Protein AF-A0A7Z9UDD4-F1 (afdb_monomer)

Foldseek 3Di:
DPPLLVLLVVLLVQLLVQLVVLLCPVQVQPQDPVLSVVLSVQLVQLSVLLVVCLVPVDPVSLVVSLVSLQVSSLVSSVVSCVVRVTDDDPVSSVSSNVSSVVSSVSSSVSSVVSVVVVVVVVVVVVVVVVVVVVVVCVVVVPDPPPPDDDDPPDDPPDPPDDD

Radius of gyration: 25.68 Å; Cα contacts (8 Å, |Δi|>4): 140; chains: 1; bounding box: 55×43×68 Å

Solvent-accessible surface area (backbone atoms only — not comparable to full-atom values): 9150 Å² total; per-residue (Å²): 131,65,76,41,59,53,34,27,49,48,9,53,50,48,24,42,54,52,42,52,50,45,42,40,70,67,59,64,41,90,74,49,75,69,66,58,51,48,53,54,60,65,43,46,61,27,47,52,26,41,54,48,14,62,74,64,72,36,67,65,38,39,52,51,16,51,50,47,46,50,44,49,61,52,52,53,49,53,50,52,30,56,77,65,74,41,82,84,48,73,67,52,51,49,54,48,52,50,45,26,50,51,14,43,48,43,27,51,48,24,44,58,52,45,58,51,52,51,54,52,49,52,50,54,50,51,54,52,51,52,50,52,52,52,53,50,41,65,72,69,67,59,77,80,75,90,79,80,86,83,83,84,92,67,85,79,87,64,96,83,76,87,132

pLDDT: mean 75.96, std 17.14, range [33.81, 94.5]

Nearest PDB structures (foldseek):
  2yfb-assembly1_A  TM=5.204E-01  e=1.769E+00  Pseudomonas putida KT2440
  7f02-assembly1_F  TM=3.445E-01  e=1.287E+00  Escherichia coli BL21(DE3)
  6w2v-assembly1_A  TM=3.861E-01  e=2.849E+00  synthetic construct
  9had-assembly1_A  TM=4.262E-01  e=5.672E+00  Dermatophagoides farinae

Structure (mmCIF, N/CA/C/O backbone):
data_AF-A0A7Z9UDD4-F1
#
_entry.id   AF-A0A7Z9UDD4-F1
#
loop_
_atom_site.group_PDB
_atom_site.id
_atom_site.type_symbol
_atom_site.label_atom_id
_atom_site.label_alt_id
_atom_site.label_comp_id
_atom_site.label_asym_id
_atom_site.label_entity_id
_atom_site.label_seq_id
_atom_site.pdbx_PDB_ins_code
_atom_site.Cartn_x
_atom_site.Cartn_y
_atom_site.Cartn_z
_atom_site.occupancy
_atom_site.B_iso_or_equiv
_atom_site.auth_seq_id
_atom_site.auth_comp_id
_atom_site.auth_asym_id
_atom_site.auth_atom_id
_atom_site.pdbx_PDB_model_num
ATOM 1 N N . MET A 1 1 ? -5.609 -13.351 15.664 1.00 45.94 1 MET A N 1
ATOM 2 C CA . MET A 1 1 ? -5.490 -12.148 14.809 1.00 45.94 1 MET A CA 1
ATOM 3 C C . MET A 1 1 ? -6.848 -11.480 14.758 1.00 45.94 1 MET A C 1
ATOM 5 O O . MET A 1 1 ? -7.791 -12.160 14.359 1.00 45.94 1 MET A O 1
ATOM 9 N N . SER A 1 2 ? -6.954 -10.215 15.178 1.00 59.84 2 SER A N 1
ATOM 10 C CA . SER A 1 2 ? -8.187 -9.447 14.981 1.00 59.84 2 SER A CA 1
ATOM 11 C C . SER A 1 2 ? -8.526 -9.407 13.487 1.00 59.84 2 SER A C 1
ATOM 13 O O . SER A 1 2 ? -7.650 -9.533 12.621 1.00 59.84 2 SER A O 1
ATOM 15 N N . ARG A 1 3 ? -9.817 -9.302 13.173 1.00 59.31 3 ARG A N 1
ATOM 16 C CA . ARG A 1 3 ? -10.335 -9.237 11.799 1.00 59.31 3 ARG A CA 1
ATOM 17 C C . ARG A 1 3 ? -9.720 -8.055 11.027 1.00 59.31 3 ARG A C 1
ATOM 19 O O . ARG A 1 3 ? -9.499 -8.160 9.825 1.00 59.31 3 ARG A O 1
ATOM 26 N N . ASN A 1 4 ? -9.323 -7.016 11.755 1.00 68.19 4 ASN A N 1
ATOM 27 C CA . ASN A 1 4 ? -8.785 -5.746 11.263 1.00 68.19 4 ASN A CA 1
ATOM 28 C C . ASN A 1 4 ? -7.387 -5.908 10.665 1.00 68.19 4 ASN A C 1
ATOM 30 O O . ASN A 1 4 ? -7.144 -5.465 9.544 1.00 68.19 4 ASN A O 1
ATOM 34 N N . CYS A 1 5 ? -6.500 -6.665 11.325 1.00 69.38 5 CYS A N 1
ATOM 35 C CA . CYS A 1 5 ? -5.173 -6.950 10.775 1.00 69.38 5 CYS A CA 1
ATOM 36 C C . CYS A 1 5 ? -5.245 -7.655 9.414 1.00 69.38 5 CYS A C 1
ATOM 38 O O . CYS A 1 5 ? -4.369 -7.448 8.581 1.00 69.38 5 CYS A O 1
ATOM 40 N N . LYS A 1 6 ? -6.288 -8.464 9.161 1.00 75.94 6 LYS A N 1
ATOM 41 C CA . LYS A 1 6 ? -6.461 -9.164 7.878 1.00 75.94 6 LYS A CA 1
ATOM 42 C C . LYS A 1 6 ? -6.770 -8.198 6.737 1.00 75.94 6 LYS A C 1
ATOM 44 O O . LYS A 1 6 ? -6.223 -8.377 5.657 1.00 75.94 6 LYS A O 1
ATOM 49 N N . TYR A 1 7 ? -7.606 -7.187 6.968 1.00 80.56 7 TYR A N 1
ATOM 50 C CA . TYR A 1 7 ? -7.952 -6.195 5.945 1.00 80.56 7 TYR A CA 1
ATOM 51 C C . TYR A 1 7 ? -6.823 -5.192 5.697 1.00 80.56 7 TYR A C 1
ATOM 53 O O . TYR A 1 7 ? -6.566 -4.854 4.546 1.00 80.56 7 TYR A O 1
ATOM 61 N N . VAL A 1 8 ? -6.083 -4.799 6.742 1.00 83.62 8 VAL A N 1
ATOM 62 C CA . VAL A 1 8 ? -4.855 -3.996 6.584 1.00 83.62 8 VAL A CA 1
ATOM 63 C C . VAL A 1 8 ? -3.816 -4.756 5.751 1.00 83.62 8 VAL A C 1
ATOM 65 O O . VAL A 1 8 ? -3.247 -4.211 4.807 1.00 83.62 8 VAL A O 1
ATOM 68 N N . LEU A 1 9 ? -3.603 -6.043 6.049 1.00 84.88 9 LEU A N 1
ATOM 69 C CA . LEU A 1 9 ? -2.733 -6.907 5.247 1.00 84.88 9 LEU A CA 1
ATOM 70 C C . LEU A 1 9 ? -3.246 -7.062 3.813 1.00 84.88 9 LEU A C 1
ATOM 72 O O . LEU A 1 9 ? -2.449 -7.001 2.882 1.00 84.88 9 LEU A O 1
ATOM 76 N N . LEU A 1 10 ? -4.556 -7.240 3.628 1.00 88.69 10 LEU A N 1
ATOM 77 C CA . LEU A 1 10 ? -5.170 -7.384 2.309 1.00 88.69 10 LEU A CA 1
ATOM 78 C C . LEU A 1 10 ? -4.960 -6.135 1.448 1.00 88.69 10 LEU A C 1
ATOM 80 O O . LEU A 1 10 ? -4.605 -6.269 0.281 1.00 88.69 10 LEU A O 1
ATOM 84 N N . GLY A 1 11 ? -5.133 -4.939 2.016 1.00 89.81 11 GLY A N 1
ATOM 85 C CA . GLY A 1 11 ? -4.890 -3.683 1.310 1.00 89.81 11 GLY A CA 1
ATOM 86 C C . GLY A 1 11 ? -3.422 -3.511 0.914 1.00 89.81 11 GLY A C 1
ATOM 87 O O . GLY A 1 11 ? -3.133 -3.202 -0.239 1.00 89.81 11 GLY A O 1
ATOM 88 N N . ALA A 1 12 ? -2.481 -3.819 1.813 1.00 89.94 12 ALA A N 1
ATOM 89 C CA . ALA A 1 12 ? -1.050 -3.789 1.492 1.00 89.94 12 ALA A CA 1
ATOM 90 C C . ALA A 1 12 ? -0.641 -4.828 0.433 1.00 89.94 12 ALA A C 1
ATOM 92 O O . ALA A 1 12 ? 0.146 -4.520 -0.463 1.00 89.94 12 ALA A O 1
ATOM 93 N N . LEU A 1 13 ? -1.197 -6.041 0.503 1.00 92.00 13 LEU A N 1
ATOM 94 C CA . LEU A 1 13 ? -0.987 -7.095 -0.494 1.00 92.00 13 LEU A CA 1
ATOM 95 C C . LEU A 1 13 ? -1.556 -6.698 -1.857 1.00 92.00 13 LEU A C 1
ATOM 97 O O . LEU A 1 13 ? -0.893 -6.896 -2.875 1.00 92.00 13 LEU A O 1
ATOM 101 N N . TRP A 1 14 ? -2.754 -6.112 -1.879 1.00 93.69 14 TRP A N 1
ATOM 102 C CA . TRP A 1 14 ? -3.358 -5.567 -3.091 1.00 93.69 14 TRP A CA 1
ATOM 103 C C . TRP A 1 14 ? -2.445 -4.520 -3.731 1.00 93.69 14 TRP A C 1
ATOM 105 O O . TRP A 1 14 ? -2.091 -4.653 -4.902 1.00 93.69 14 TRP A O 1
ATOM 115 N N . THR A 1 15 ? -2.003 -3.522 -2.959 1.00 94.50 15 THR A N 1
ATOM 116 C CA . THR A 1 15 ? -1.095 -2.475 -3.446 1.00 94.50 15 THR A CA 1
ATOM 117 C C . THR A 1 15 ? 0.182 -3.082 -4.015 1.00 94.50 15 THR A C 1
ATOM 119 O O . THR A 1 15 ? 0.527 -2.813 -5.161 1.00 94.50 15 THR A O 1
ATOM 122 N N . ALA A 1 16 ? 0.861 -3.950 -3.260 1.00 92.69 16 ALA A N 1
AT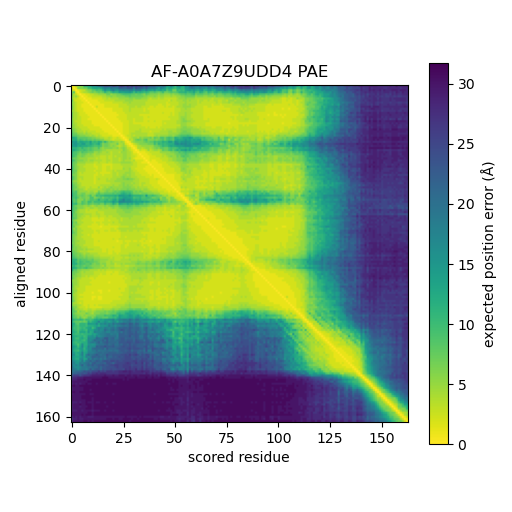OM 123 C CA . ALA A 1 16 ? 2.121 -4.541 -3.700 1.00 92.69 16 ALA A CA 1
ATOM 124 C C . ALA A 1 16 ? 1.967 -5.349 -5.000 1.00 92.69 16 ALA A C 1
ATOM 126 O O . ALA A 1 16 ? 2.727 -5.159 -5.944 1.00 92.69 16 ALA A O 1
ATOM 127 N N . THR A 1 17 ? 0.966 -6.229 -5.071 1.00 92.25 17 THR A N 1
ATOM 128 C CA . THR A 1 17 ? 0.766 -7.115 -6.231 1.00 92.25 17 THR A CA 1
ATOM 129 C C . THR A 1 17 ? 0.370 -6.351 -7.489 1.00 92.25 17 THR A C 1
ATOM 131 O O . THR A 1 17 ? 0.912 -6.605 -8.562 1.00 92.25 17 THR A O 1
ATOM 134 N N . THR A 1 18 ? -0.540 -5.387 -7.369 1.00 93.06 18 THR A N 1
ATOM 135 C CA . THR A 1 18 ? -1.013 -4.606 -8.519 1.00 93.06 18 THR A CA 1
ATOM 136 C C . THR A 1 18 ? 0.030 -3.617 -9.025 1.00 93.06 18 THR A C 1
ATOM 138 O O . THR A 1 18 ? 0.162 -3.445 -10.233 1.00 93.06 18 THR A O 1
ATOM 141 N N . VAL A 1 19 ? 0.818 -3.008 -8.136 1.00 92.50 19 VAL A N 1
ATOM 142 C CA . VAL A 1 19 ? 1.926 -2.126 -8.531 1.00 92.50 19 VAL A CA 1
ATOM 143 C C . VAL A 1 19 ? 3.005 -2.915 -9.262 1.00 92.50 19 VAL A C 1
ATOM 145 O O . VAL A 1 19 ? 3.449 -2.465 -10.313 1.00 92.50 19 VAL A O 1
ATOM 148 N N . LEU A 1 20 ? 3.368 -4.109 -8.778 1.00 91.12 20 LEU A N 1
ATOM 149 C CA . LEU A 1 20 ? 4.290 -4.998 -9.494 1.00 91.12 20 LEU A CA 1
ATOM 150 C C . LEU A 1 20 ? 3.738 -5.377 -10.873 1.00 91.12 20 LEU A C 1
ATOM 152 O O . LEU A 1 20 ? 4.441 -5.234 -11.869 1.00 91.12 20 LEU A O 1
ATOM 156 N N . PHE A 1 21 ? 2.463 -5.771 -10.944 1.00 90.88 21 PHE A N 1
ATOM 157 C CA . PHE A 1 21 ? 1.805 -6.107 -12.205 1.00 90.88 21 PHE A CA 1
ATOM 158 C C . PHE A 1 21 ? 1.851 -4.946 -13.208 1.00 90.88 21 PHE A C 1
ATOM 160 O O . PHE A 1 21 ? 2.230 -5.144 -14.362 1.00 90.88 21 PHE A O 1
ATOM 167 N N . PHE A 1 22 ? 1.499 -3.727 -12.793 1.00 89.25 22 PHE A N 1
ATOM 168 C CA . PHE A 1 22 ? 1.518 -2.569 -13.687 1.00 89.25 22 PHE A CA 1
ATOM 169 C C . PHE A 1 22 ? 2.936 -2.111 -14.032 1.00 89.25 22 PHE A C 1
ATOM 171 O O . PHE A 1 22 ? 3.171 -1.715 -15.171 1.00 89.25 22 PHE A O 1
ATOM 178 N N . ALA A 1 23 ? 3.891 -2.196 -13.107 1.00 86.12 23 ALA A N 1
ATOM 179 C CA . ALA A 1 23 ? 5.286 -1.882 -13.396 1.00 86.12 23 ALA A CA 1
ATOM 180 C C . ALA A 1 23 ? 5.882 -2.851 -14.435 1.00 86.12 23 ALA A C 1
ATOM 182 O O . ALA A 1 23 ? 6.576 -2.420 -15.353 1.00 86.12 23 ALA A O 1
ATOM 183 N N . GLU A 1 24 ? 5.552 -4.138 -14.362 1.00 86.50 24 GLU A N 1
ATOM 184 C CA . GLU A 1 24 ? 6.011 -5.123 -15.345 1.00 86.50 24 GLU A CA 1
ATOM 185 C C . GLU A 1 24 ? 5.302 -4.954 -16.702 1.00 86.50 24 GLU A C 1
ATOM 187 O O . GLU A 1 24 ? 5.952 -4.926 -17.743 1.00 86.50 24 GLU A O 1
ATOM 192 N N . ASN A 1 25 ? 3.975 -4.773 -16.709 1.00 85.88 25 ASN A N 1
ATOM 193 C CA . ASN A 1 25 ? 3.180 -4.793 -17.945 1.00 85.88 25 ASN A CA 1
ATOM 194 C C . ASN A 1 25 ? 3.084 -3.438 -18.661 1.00 85.88 25 ASN A C 1
ATOM 196 O O . ASN A 1 25 ? 3.054 -3.404 -19.888 1.00 85.88 25 ASN A O 1
ATOM 200 N N . LEU A 1 26 ? 3.005 -2.322 -17.928 1.00 83.00 26 LEU A N 1
ATOM 201 C CA . LEU A 1 26 ? 2.885 -0.986 -18.529 1.00 83.00 26 LEU A CA 1
ATOM 202 C C . LEU A 1 26 ? 4.247 -0.334 -18.755 1.00 83.00 26 LEU A C 1
ATOM 204 O O . LEU A 1 26 ? 4.424 0.350 -19.758 1.00 83.00 26 LEU A O 1
ATOM 208 N N . LEU A 1 27 ? 5.208 -0.545 -17.849 1.00 78.00 27 LEU A N 1
ATOM 209 C CA . LEU A 1 27 ? 6.543 0.050 -17.969 1.00 78.00 27 LEU A CA 1
ATOM 210 C C . LEU A 1 27 ? 7.564 -0.903 -18.607 1.00 78.00 27 LEU A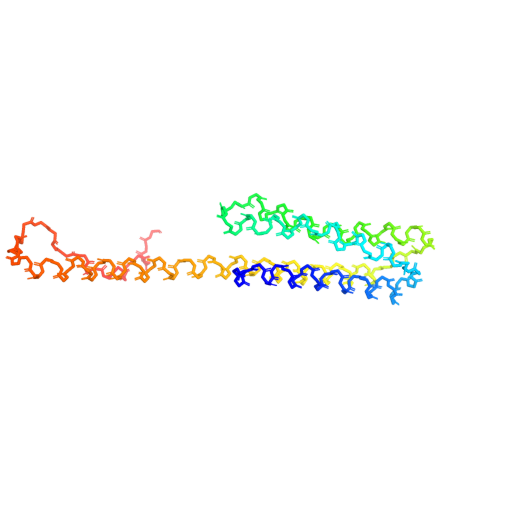 C 1
ATOM 212 O O . LEU A 1 27 ? 8.674 -0.473 -18.902 1.00 78.00 27 LEU A O 1
ATOM 216 N N . SER A 1 28 ? 7.215 -2.174 -18.853 1.00 81.00 28 SER A N 1
ATOM 217 C CA . SER A 1 28 ? 8.144 -3.182 -19.400 1.00 81.00 28 SER A CA 1
ATOM 218 C C . SER A 1 28 ? 9.457 -3.275 -18.609 1.00 81.00 28 SER A C 1
ATOM 220 O O . SER A 1 28 ? 10.513 -3.575 -19.169 1.00 81.00 28 SER A O 1
ATOM 222 N N . VAL A 1 29 ? 9.409 -2.975 -17.307 1.00 76.06 29 VAL A N 1
ATOM 223 C CA . VAL A 1 29 ? 10.589 -3.018 -16.444 1.00 76.06 29 VAL A CA 1
ATOM 224 C C . VAL A 1 29 ? 10.884 -4.481 -16.117 1.00 76.06 29 VAL A C 1
ATOM 226 O O . VAL A 1 29 ? 10.004 -5.161 -15.588 1.00 76.06 29 VAL A O 1
ATOM 229 N N . PRO A 1 30 ? 12.101 -4.988 -16.386 1.00 76.75 30 PRO A N 1
ATOM 230 C CA . PRO A 1 30 ? 12.500 -6.305 -15.917 1.00 76.75 30 PRO A CA 1
ATOM 231 C C . PRO A 1 30 ? 12.698 -6.242 -14.400 1.00 76.75 30 PRO A C 1
ATOM 233 O O . PRO A 1 30 ? 13.720 -5.762 -13.913 1.00 76.75 30 PRO A O 1
ATOM 236 N N . ILE A 1 31 ? 11.694 -6.690 -13.649 1.00 80.19 31 ILE A N 1
ATOM 237 C CA . ILE A 1 31 ? 11.745 -6.715 -12.188 1.00 80.19 31 ILE A CA 1
ATOM 238 C C . ILE A 1 31 ? 12.369 -8.041 -11.761 1.00 80.19 31 ILE A C 1
ATOM 240 O O . ILE A 1 31 ? 11.775 -9.108 -11.915 1.00 80.19 31 ILE A O 1
ATOM 244 N N . ASP A 1 32 ? 13.577 -7.984 -11.211 1.00 84.88 32 ASP A N 1
ATOM 245 C CA . ASP A 1 32 ? 14.186 -9.155 -10.595 1.00 84.88 32 ASP A CA 1
ATOM 246 C C . ASP A 1 32 ? 13.490 -9.509 -9.257 1.00 84.88 32 ASP A C 1
ATOM 248 O O . ASP A 1 32 ? 12.883 -8.646 -8.609 1.00 84.88 32 ASP A O 1
ATOM 252 N N . PRO A 1 33 ? 13.584 -10.770 -8.794 1.00 83.75 33 PRO A N 1
ATOM 253 C CA . PRO A 1 33 ? 12.909 -11.206 -7.574 1.00 83.75 33 PRO A CA 1
ATOM 254 C C . PRO A 1 33 ? 13.300 -10.415 -6.321 1.00 83.75 33 PRO A C 1
ATOM 256 O O . PRO A 1 33 ? 12.471 -10.238 -5.431 1.00 83.75 33 PRO A O 1
ATOM 259 N N . PHE A 1 34 ? 14.542 -9.931 -6.228 1.00 85.31 34 PHE A N 1
ATOM 260 C CA . PHE A 1 34 ? 14.986 -9.147 -5.081 1.00 85.31 34 PHE A CA 1
ATOM 261 C C . PHE A 1 34 ? 14.305 -7.774 -5.085 1.00 85.31 34 PHE A C 1
ATOM 263 O O . PHE A 1 34 ? 13.665 -7.408 -4.097 1.00 85.31 34 PHE A O 1
ATOM 270 N N . SER A 1 35 ? 14.323 -7.071 -6.215 1.00 82.62 35 SER A N 1
ATOM 271 C CA . SER A 1 35 ? 13.635 -5.788 -6.395 1.00 82.62 35 SER A CA 1
ATOM 272 C C . SER A 1 35 ? 12.126 -5.893 -6.146 1.00 82.62 35 SER A C 1
ATOM 274 O O . SER A 1 35 ? 11.553 -5.017 -5.491 1.00 82.62 35 SER A O 1
ATOM 276 N N . ALA A 1 36 ? 11.493 -6.998 -6.561 1.00 83.50 36 ALA A N 1
ATOM 277 C CA . ALA A 1 36 ? 10.079 -7.267 -6.289 1.00 83.50 36 ALA A CA 1
ATOM 278 C C . ALA A 1 36 ? 9.764 -7.371 -4.786 1.00 83.50 36 ALA A C 1
ATOM 280 O O . ALA A 1 36 ? 8.712 -6.915 -4.337 1.00 83.50 36 ALA A O 1
ATOM 281 N N . THR A 1 37 ? 10.674 -7.941 -3.987 1.00 85.31 37 THR A N 1
ATOM 282 C CA . THR A 1 37 ? 10.476 -8.087 -2.531 1.00 85.31 37 THR A CA 1
ATOM 283 C C . THR A 1 37 ? 10.642 -6.783 -1.754 1.00 85.31 37 THR A C 1
ATOM 285 O O . THR A 1 37 ? 10.081 -6.652 -0.663 1.00 85.31 37 THR A O 1
ATOM 288 N N . LEU A 1 38 ? 11.346 -5.792 -2.310 1.00 86.00 38 LEU A N 1
ATOM 289 C CA . LEU A 1 38 ? 11.569 -4.509 -1.640 1.00 86.00 38 LEU A CA 1
ATOM 290 C C . LEU A 1 38 ? 10.276 -3.712 -1.453 1.00 86.00 38 LEU A C 1
ATOM 292 O O . LEU A 1 38 ? 10.136 -3.027 -0.443 1.00 86.00 38 LEU A O 1
ATOM 296 N N . LEU A 1 39 ? 9.316 -3.823 -2.375 1.00 88.44 39 LEU A N 1
ATOM 297 C CA . LEU A 1 39 ? 8.049 -3.096 -2.276 1.00 88.44 39 LEU A CA 1
ATOM 298 C C . LEU A 1 39 ? 7.193 -3.565 -1.077 1.00 88.44 39 LEU A C 1
ATOM 300 O O . LEU A 1 39 ? 6.835 -2.722 -0.252 1.00 88.44 39 LEU A O 1
ATOM 304 N N . PRO A 1 40 ? 6.907 -4.872 -0.891 1.00 87.25 40 PRO A N 1
ATOM 305 C CA . PRO A 1 40 ? 6.263 -5.371 0.325 1.00 87.25 40 PRO A CA 1
ATOM 306 C C . PRO A 1 40 ? 7.003 -4.995 1.615 1.00 87.25 40 PRO A C 1
ATOM 308 O O . PRO A 1 40 ? 6.368 -4.626 2.602 1.00 87.25 40 PRO A O 1
ATOM 311 N N . VAL A 1 41 ? 8.341 -5.054 1.612 1.00 87.38 41 VAL A N 1
ATOM 312 C CA . VAL A 1 41 ? 9.159 -4.677 2.778 1.00 87.38 41 VAL A CA 1
ATOM 313 C C . VAL A 1 41 ? 9.004 -3.188 3.097 1.00 87.38 41 VAL A C 1
ATOM 315 O O . VAL A 1 41 ? 8.820 -2.826 4.257 1.00 87.38 41 VAL A O 1
ATOM 318 N N . ALA A 1 42 ? 9.002 -2.327 2.080 1.00 87.06 42 ALA A N 1
ATOM 319 C CA . ALA A 1 42 ? 8.802 -0.889 2.236 1.00 87.06 42 ALA A CA 1
ATOM 320 C C . ALA A 1 42 ? 7.361 -0.520 2.637 1.00 87.06 42 ALA A C 1
ATOM 322 O O . ALA A 1 42 ? 7.143 0.528 3.244 1.00 87.06 42 ALA A O 1
ATOM 323 N N . LEU A 1 43 ? 6.380 -1.381 2.347 1.00 88.88 43 LEU A N 1
ATOM 324 C CA . LEU A 1 43 ? 4.990 -1.229 2.788 1.00 88.88 43 LEU A CA 1
ATOM 325 C C . LEU A 1 43 ? 4.742 -1.756 4.210 1.00 88.88 43 LEU A C 1
ATOM 327 O O . LEU A 1 43 ? 3.763 -1.343 4.835 1.00 88.88 43 LEU A O 1
ATOM 331 N N . ALA A 1 44 ? 5.609 -2.608 4.764 1.00 88.38 44 ALA A N 1
ATOM 332 C CA . ALA A 1 44 ? 5.441 -3.161 6.112 1.00 88.38 44 ALA A CA 1
ATOM 333 C C . ALA A 1 44 ? 5.259 -2.094 7.220 1.00 88.38 44 ALA A C 1
ATOM 335 O O . ALA A 1 44 ? 4.376 -2.273 8.064 1.00 88.38 44 ALA A O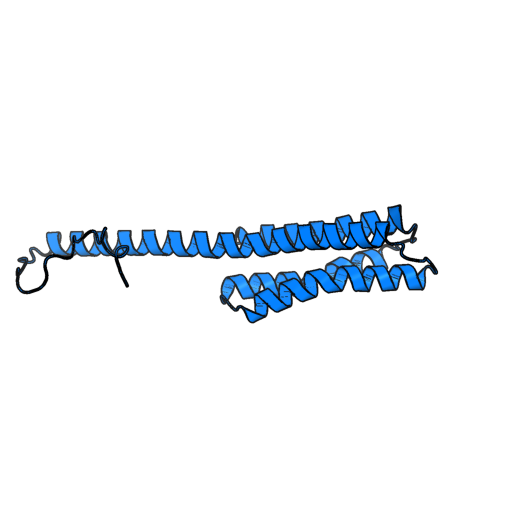 1
ATOM 336 N N . PRO A 1 45 ? 5.976 -0.948 7.215 1.00 86.94 45 PRO A N 1
ATOM 337 C CA . PRO A 1 45 ? 5.729 0.140 8.162 1.00 86.94 45 PRO A CA 1
ATOM 338 C C . PRO A 1 45 ? 4.301 0.692 8.108 1.00 86.94 45 PRO A C 1
ATOM 340 O O . PRO A 1 45 ? 3.753 1.057 9.143 1.00 86.94 45 PRO A O 1
ATOM 343 N N . THR A 1 46 ? 3.664 0.710 6.933 1.00 87.12 46 THR A N 1
ATOM 344 C CA . THR A 1 46 ? 2.275 1.183 6.782 1.00 87.12 46 THR A CA 1
ATOM 345 C C . THR A 1 46 ? 1.295 0.252 7.486 1.00 87.12 46 THR A C 1
ATOM 347 O O . THR A 1 46 ? 0.392 0.714 8.176 1.00 87.12 46 THR A O 1
ATOM 350 N N . VAL A 1 47 ? 1.529 -1.062 7.399 1.00 85.00 47 VAL A N 1
ATOM 351 C CA . VAL A 1 47 ? 0.734 -2.083 8.092 1.00 85.00 47 VAL A CA 1
ATOM 352 C C . VAL A 1 47 ? 0.873 -1.927 9.602 1.00 85.00 47 VAL A C 1
ATOM 354 O O . VAL A 1 47 ? -0.124 -1.990 10.317 1.00 85.00 47 VAL A O 1
ATOM 357 N N . ILE A 1 48 ? 2.092 -1.676 10.090 1.00 84.44 48 ILE A N 1
ATOM 358 C CA . ILE A 1 48 ? 2.355 -1.439 11.516 1.00 84.44 48 ILE A CA 1
ATOM 359 C C . ILE A 1 48 ? 1.664 -0.155 11.985 1.00 84.44 48 ILE A C 1
ATOM 361 O O . ILE A 1 48 ? 1.035 -0.159 13.042 1.00 84.44 48 ILE A O 1
ATOM 365 N N . LEU A 1 49 ? 1.748 0.928 11.208 1.00 83.94 49 LEU A N 1
ATOM 366 C CA . LEU A 1 49 ? 1.116 2.208 11.533 1.00 83.94 49 LEU A CA 1
ATOM 367 C C . LEU A 1 49 ? -0.407 2.116 11.549 1.00 83.94 49 LEU A C 1
ATOM 369 O O . LEU A 1 49 ? -1.030 2.621 12.474 1.00 83.94 49 LEU A O 1
ATOM 373 N N . PHE A 1 50 ? -1.014 1.421 10.590 1.00 81.50 50 PHE A N 1
ATOM 374 C CA . PHE A 1 50 ? -2.454 1.183 10.615 1.00 81.50 50 PHE A CA 1
ATOM 375 C C . PHE A 1 50 ? -2.860 0.279 11.778 1.00 81.50 50 PHE A C 1
ATOM 377 O O . PHE A 1 50 ? -3.792 0.606 12.505 1.00 81.50 50 PHE A O 1
ATOM 384 N N . ALA A 1 51 ? -2.126 -0.807 12.031 1.00 75.94 51 ALA A N 1
ATOM 385 C CA . ALA A 1 51 ? -2.405 -1.671 13.175 1.00 75.94 51 ALA A CA 1
ATOM 386 C C . ALA A 1 51 ? -2.292 -0.915 14.511 1.00 75.94 51 ALA A C 1
ATOM 388 O O . ALA A 1 51 ? -3.142 -1.071 15.381 1.00 75.94 51 ALA A O 1
ATOM 389 N N . THR A 1 52 ? -1.276 -0.063 14.672 1.00 74.44 52 THR A N 1
ATOM 390 C CA . THR A 1 52 ? -1.120 0.773 15.874 1.00 74.44 52 THR A CA 1
ATOM 391 C C . THR A 1 52 ? -2.165 1.880 15.952 1.00 74.44 52 THR A C 1
ATOM 393 O O . THR A 1 52 ? -2.657 2.145 17.046 1.00 74.44 52 THR A O 1
ATOM 396 N N . ALA A 1 53 ? -2.558 2.487 14.830 1.00 71.81 53 ALA A N 1
ATOM 397 C CA . ALA A 1 53 ? -3.644 3.462 14.784 1.00 71.81 53 ALA A CA 1
ATOM 398 C C . ALA A 1 53 ? -4.974 2.856 15.247 1.00 71.81 53 ALA A C 1
ATOM 400 O O . ALA A 1 53 ? -5.667 3.500 16.020 1.00 71.81 53 ALA A O 1
ATOM 401 N N . GLY A 1 54 ? -5.290 1.619 14.848 1.00 65.50 54 GLY A N 1
ATOM 402 C CA . GLY A 1 54 ? -6.498 0.923 15.312 1.00 65.50 54 GLY A CA 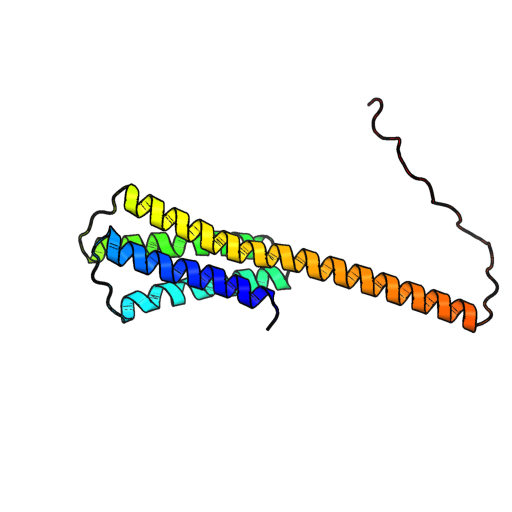1
ATOM 403 C C . GLY A 1 54 ? -6.472 0.577 16.804 1.00 65.50 54 GLY A C 1
ATOM 404 O O . GLY A 1 54 ? -7.505 0.572 17.453 1.00 65.50 54 GLY A O 1
ATOM 405 N N . VAL A 1 55 ? -5.288 0.333 17.377 1.00 67.19 55 VAL A N 1
ATOM 406 C CA . VAL A 1 55 ? -5.148 0.040 18.817 1.00 67.19 55 VAL A CA 1
ATOM 407 C C . VAL A 1 55 ? -5.153 1.307 19.680 1.00 67.19 55 VAL A C 1
ATOM 409 O O . VAL A 1 55 ? -5.553 1.257 20.838 1.00 67.19 55 VAL A O 1
ATOM 412 N N . THR A 1 56 ? -4.652 2.429 19.158 1.00 67.88 56 THR A N 1
ATOM 413 C CA . THR A 1 56 ? -4.401 3.653 19.945 1.00 67.88 56 THR A CA 1
ATOM 414 C C . THR A 1 56 ? -5.314 4.824 19.591 1.00 67.88 56 THR A C 1
ATOM 416 O O . THR A 1 56 ? -5.151 5.896 20.171 1.00 67.88 56 THR A O 1
ATOM 419 N N . ASP A 1 57 ? -6.210 4.656 18.612 1.00 70.88 57 ASP A N 1
ATOM 420 C CA . ASP A 1 57 ? -7.043 5.709 18.010 1.00 70.88 57 ASP A CA 1
ATOM 421 C C . ASP A 1 57 ? -6.263 6.979 17.627 1.00 70.88 57 ASP A C 1
ATOM 423 O O . ASP A 1 57 ? -6.800 8.085 17.577 1.00 70.88 57 ASP A O 1
ATOM 427 N N . SER A 1 58 ? -4.964 6.842 17.340 1.00 76.44 58 SER A N 1
ATOM 428 C CA . SER A 1 58 ? -4.086 7.974 17.054 1.00 76.44 58 SER A CA 1
ATOM 429 C C . SER A 1 58 ? -4.334 8.516 15.639 1.00 76.44 58 SER A C 1
ATOM 431 O O . SER A 1 58 ? -3.973 7.850 14.656 1.00 76.44 58 SER A O 1
ATOM 433 N N . PRO A 1 59 ? -4.859 9.753 15.486 1.00 80.50 59 PRO A N 1
ATOM 434 C CA . PRO A 1 59 ? -5.111 10.338 14.168 1.00 80.50 59 PRO A CA 1
ATOM 435 C C . PRO A 1 59 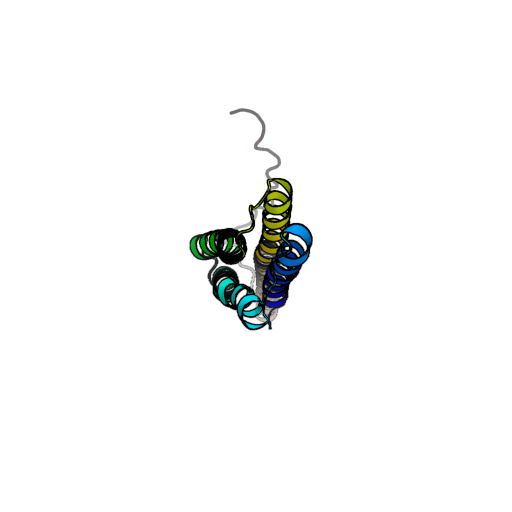? -3.813 10.527 13.376 1.00 80.50 59 PRO A C 1
ATOM 437 O O . PRO A 1 59 ? -3.790 10.385 12.155 1.00 80.50 59 PRO A O 1
ATOM 440 N N . TRP A 1 60 ? -2.712 10.793 14.085 1.00 83.19 60 TRP A N 1
ATOM 441 C CA . TRP A 1 60 ? -1.383 10.944 13.502 1.00 83.19 60 TRP A CA 1
ATOM 442 C C . TRP A 1 60 ? -0.861 9.637 12.912 1.00 83.19 60 TRP A C 1
ATOM 444 O O . TRP A 1 60 ? -0.369 9.645 11.787 1.00 83.19 60 TRP A O 1
ATOM 454 N N . ALA A 1 61 ? -0.998 8.515 13.628 1.00 81.94 61 ALA A N 1
ATOM 455 C CA . ALA A 1 61 ? -0.558 7.211 13.131 1.00 81.94 61 ALA A CA 1
ATOM 456 C C . ALA A 1 61 ? -1.342 6.799 11.875 1.00 81.94 61 ALA A C 1
ATOM 458 O O . ALA A 1 61 ? -0.746 6.337 10.901 1.00 81.94 61 ALA A O 1
ATOM 459 N N . ARG A 1 62 ? -2.659 7.056 11.860 1.00 83.31 62 ARG A N 1
ATOM 460 C CA . ARG A 1 62 ? -3.517 6.836 10.687 1.00 83.31 62 ARG A CA 1
ATOM 461 C C . ARG A 1 62 ? -3.076 7.692 9.499 1.00 83.31 62 ARG A C 1
ATOM 463 O O . ARG A 1 62 ? -2.870 7.161 8.411 1.00 83.31 62 ARG A O 1
ATOM 470 N N . TRP A 1 63 ? -2.878 8.994 9.706 1.00 85.06 63 TRP A N 1
ATOM 471 C CA . TRP A 1 63 ? -2.491 9.922 8.639 1.00 85.06 63 TRP A CA 1
ATOM 472 C C . TRP A 1 63 ? -1.103 9.611 8.059 1.00 85.06 63 TRP A C 1
ATOM 474 O O . TRP A 1 63 ? -0.938 9.567 6.839 1.00 85.06 63 TRP A O 1
ATOM 484 N N . PHE A 1 64 ? -0.120 9.309 8.915 1.00 88.00 64 PHE A N 1
ATOM 485 C CA . PHE A 1 64 ? 1.202 8.850 8.477 1.00 88.00 64 PHE A CA 1
ATOM 486 C C . PHE A 1 64 ? 1.136 7.511 7.737 1.00 88.00 64 PHE A C 1
ATOM 488 O O . PHE A 1 64 ? 1.835 7.337 6.738 1.00 88.00 64 PHE A O 1
ATOM 495 N N . GLY A 1 65 ? 0.286 6.585 8.191 1.00 88.12 65 GLY A N 1
ATOM 496 C CA . GLY A 1 65 ? 0.026 5.320 7.507 1.00 88.12 65 GLY A CA 1
ATOM 497 C C . GLY A 1 65 ? -0.475 5.538 6.080 1.00 88.12 65 GLY A C 1
ATOM 498 O O . GLY A 1 65 ? 0.125 5.007 5.148 1.00 88.12 65 GLY A O 1
ATOM 499 N N . VAL A 1 66 ? -1.497 6.385 5.900 1.00 89.19 66 VAL A N 1
ATOM 500 C CA . VAL A 1 66 ? -2.045 6.753 4.579 1.00 89.19 66 VAL A CA 1
ATOM 501 C C . VAL A 1 66 ? -0.975 7.374 3.687 1.00 89.19 66 VAL A C 1
ATOM 503 O O . VAL A 1 66 ? -0.796 6.941 2.549 1.00 89.19 66 VAL A O 1
ATOM 506 N N . LEU A 1 67 ? -0.230 8.358 4.196 1.00 90.00 67 LEU A N 1
ATOM 507 C CA . LEU A 1 67 ? 0.826 9.007 3.421 1.00 90.00 67 LEU A CA 1
ATOM 508 C C . LEU A 1 67 ? 1.882 8.019 2.937 1.00 90.00 67 LEU A C 1
ATOM 510 O O . LEU A 1 67 ? 2.222 8.015 1.757 1.00 90.00 67 LEU A O 1
ATOM 514 N N . LEU A 1 68 ? 2.404 7.182 3.833 1.00 91.12 68 LEU A N 1
ATOM 515 C CA . LEU A 1 68 ? 3.431 6.215 3.465 1.00 91.12 68 LEU A CA 1
ATOM 516 C C . LEU A 1 68 ? 2.885 5.173 2.485 1.00 91.12 68 LEU A C 1
ATOM 518 O O . LEU 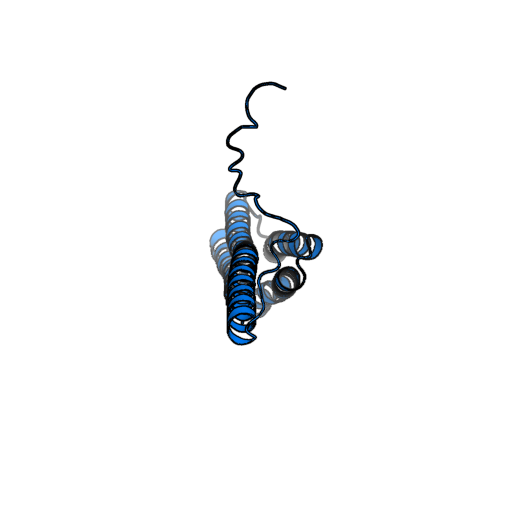A 1 68 ? 3.578 4.831 1.530 1.00 91.12 68 LEU A O 1
ATOM 522 N N . HIS A 1 69 ? 1.641 4.724 2.664 1.00 92.56 69 HIS A N 1
ATOM 523 C CA . HIS A 1 69 ? 1.009 3.765 1.757 1.00 92.56 69 HIS A CA 1
ATOM 524 C C . HIS A 1 69 ? 0.831 4.324 0.345 1.00 92.56 69 HIS A C 1
ATOM 526 O O . HIS A 1 69 ? 0.935 3.573 -0.618 1.00 92.56 69 HIS A O 1
ATOM 532 N N . MET A 1 70 ? 0.623 5.637 0.221 1.00 92.56 70 MET A N 1
ATOM 533 C CA . MET A 1 70 ? 0.532 6.333 -1.062 1.00 92.56 70 MET A CA 1
ATOM 534 C C . MET A 1 70 ? 1.894 6.613 -1.695 1.00 92.56 70 MET A C 1
ATOM 536 O O . MET A 1 70 ? 2.082 6.418 -2.893 1.00 92.56 70 MET A O 1
ATOM 540 N N . VAL A 1 71 ? 2.854 7.085 -0.901 1.00 92.19 71 VAL A N 1
ATOM 541 C CA . VAL A 1 71 ? 4.145 7.565 -1.410 1.00 92.19 71 VAL A CA 1
ATOM 542 C C . VAL A 1 71 ? 5.076 6.410 -1.766 1.00 92.19 71 VAL A C 1
ATOM 544 O O . VAL A 1 71 ? 5.738 6.470 -2.801 1.00 92.19 71 VAL A O 1
ATOM 547 N N . VAL A 1 72 ? 5.132 5.357 -0.944 1.00 93.50 72 VAL A N 1
ATOM 548 C CA . VAL A 1 72 ? 6.086 4.249 -1.125 1.00 93.50 72 VAL A CA 1
ATOM 549 C C . VAL A 1 72 ? 5.965 3.594 -2.506 1.00 93.50 72 VAL A C 1
ATOM 551 O O . VAL A 1 72 ? 6.991 3.492 -3.181 1.00 93.50 72 VAL A O 1
ATOM 554 N N . PRO A 1 73 ? 4.771 3.204 -2.991 1.00 92.50 73 PRO A N 1
ATOM 555 C CA . PRO A 1 73 ? 4.657 2.554 -4.295 1.00 92.50 73 PRO A CA 1
ATOM 556 C C . PRO A 1 73 ? 5.002 3.478 -5.463 1.00 92.50 73 PRO A C 1
ATOM 558 O O . PRO A 1 73 ? 5.615 3.038 -6.437 1.00 92.50 73 PRO A O 1
ATOM 561 N N . ILE A 1 74 ? 4.665 4.766 -5.354 1.00 90.88 74 ILE A N 1
ATOM 562 C CA . ILE A 1 74 ? 4.994 5.769 -6.373 1.00 90.88 74 ILE A CA 1
ATOM 563 C C . ILE A 1 74 ? 6.512 5.949 -6.455 1.00 90.88 74 ILE A C 1
ATOM 565 O O . ILE A 1 74 ? 7.087 5.851 -7.537 1.00 90.88 74 ILE A O 1
ATOM 569 N N . VAL A 1 75 ? 7.176 6.162 -5.314 1.00 91.44 75 VAL A N 1
ATOM 570 C CA . VAL A 1 75 ? 8.635 6.344 -5.253 1.00 91.44 75 VAL A CA 1
ATOM 571 C C . VAL A 1 75 ? 9.361 5.096 -5.739 1.00 91.44 75 VAL A C 1
ATOM 573 O O . VAL A 1 75 ? 10.276 5.212 -6.554 1.00 91.44 75 VAL A O 1
ATOM 576 N N . TRP A 1 76 ? 8.930 3.915 -5.292 1.00 91.56 76 TRP A N 1
ATOM 577 C CA . TRP A 1 76 ? 9.498 2.646 -5.738 1.00 91.56 76 TRP A CA 1
ATOM 578 C C . TRP A 1 76 ? 9.385 2.495 -7.259 1.00 91.56 76 TRP A C 1
ATOM 580 O O . TRP A 1 76 ? 10.375 2.199 -7.924 1.00 91.56 76 TRP A O 1
ATOM 590 N N . THR A 1 77 ? 8.216 2.792 -7.837 1.00 90.06 77 THR A N 1
ATOM 591 C CA . THR A 1 77 ? 8.020 2.667 -9.289 1.00 90.06 77 THR A CA 1
ATOM 592 C C . THR A 1 77 ? 8.869 3.668 -10.072 1.00 90.06 77 THR A C 1
ATOM 594 O O . THR A 1 77 ? 9.480 3.305 -11.076 1.00 90.06 77 THR A O 1
ATOM 597 N N . CYS A 1 78 ? 8.978 4.909 -9.591 1.00 89.38 78 CYS A N 1
ATOM 598 C CA . CYS A 1 78 ? 9.876 5.911 -10.167 1.00 89.38 78 CYS A CA 1
ATOM 599 C C . CYS A 1 78 ? 11.338 5.451 -10.155 1.00 89.38 78 CYS A C 1
ATOM 601 O O . CYS A 1 78 ? 12.033 5.626 -11.154 1.00 89.38 78 CYS A O 1
ATOM 603 N N . GLN A 1 79 ? 11.800 4.844 -9.059 1.00 89.56 79 GLN A N 1
ATOM 604 C CA . GLN A 1 79 ? 13.159 4.304 -8.971 1.00 89.56 79 GLN A CA 1
ATOM 605 C C . GLN A 1 79 ? 13.373 3.161 -9.964 1.00 89.56 79 GLN A C 1
ATOM 607 O O . GLN A 1 79 ? 14.350 3.185 -10.705 1.00 89.56 79 GLN A O 1
ATOM 612 N N . MET A 1 80 ? 12.439 2.212 -10.039 1.00 88.94 80 MET A N 1
ATOM 613 C CA . MET A 1 80 ? 12.522 1.092 -10.980 1.00 88.94 80 MET A CA 1
ATOM 614 C C . MET A 1 80 ? 12.553 1.559 -12.439 1.00 88.94 80 MET A C 1
ATOM 616 O O . MET A 1 80 ? 13.397 1.111 -13.214 1.00 88.94 80 MET A O 1
ATOM 620 N N . ALA A 1 81 ? 11.691 2.511 -12.806 1.00 88.44 81 ALA A N 1
ATOM 621 C CA . ALA A 1 81 ? 11.677 3.084 -14.148 1.00 88.44 81 ALA A CA 1
ATOM 622 C C . ALA A 1 81 ? 12.991 3.813 -14.474 1.00 88.44 81 ALA A C 1
ATOM 624 O O . ALA A 1 81 ? 13.555 3.608 -15.547 1.00 88.44 81 ALA A O 1
ATOM 625 N N . GLN A 1 82 ? 13.527 4.603 -13.534 1.00 89.44 82 GLN A N 1
ATOM 626 C CA . GLN A 1 82 ? 14.820 5.275 -13.702 1.00 89.44 82 GLN A CA 1
ATOM 627 C C . GLN A 1 82 ? 15.968 4.280 -13.889 1.00 89.44 82 GLN A C 1
ATOM 629 O O . GLN A 1 82 ? 16.783 4.461 -14.792 1.00 89.44 82 GLN A O 1
ATOM 634 N N . THR A 1 83 ? 16.028 3.220 -13.078 1.00 87.06 83 THR A N 1
ATOM 635 C CA . THR A 1 83 ? 17.060 2.177 -13.192 1.00 87.06 83 THR A CA 1
ATOM 636 C C . THR A 1 83 ? 16.971 1.429 -14.522 1.00 87.06 83 THR A C 1
ATOM 638 O O . THR A 1 83 ? 18.002 1.090 -15.099 1.00 87.06 83 THR A O 1
ATOM 641 N N . ALA A 1 84 ? 15.761 1.223 -15.041 1.00 86.00 84 ALA A N 1
ATOM 642 C CA . ALA A 1 84 ? 15.533 0.594 -16.338 1.00 86.00 84 ALA A CA 1
ATOM 643 C C . ALA A 1 84 ? 15.704 1.549 -17.538 1.00 86.00 84 ALA A C 1
ATOM 645 O O . ALA A 1 84 ? 15.660 1.101 -18.681 1.00 86.00 84 ALA A O 1
ATOM 646 N N . GLY A 1 85 ? 15.881 2.856 -17.309 1.00 88.31 85 GLY A N 1
ATOM 647 C CA . GLY A 1 85 ? 15.927 3.861 -18.377 1.00 88.31 85 GLY A CA 1
ATOM 648 C C . GLY A 1 85 ? 14.581 4.077 -19.082 1.00 88.31 85 GLY A C 1
ATOM 649 O O . GLY A 1 85 ? 14.554 4.504 -20.235 1.00 88.31 85 GLY A O 1
ATOM 650 N N . VAL A 1 86 ? 13.469 3.775 -18.405 1.00 88.44 86 VAL A N 1
ATOM 651 C CA . VAL A 1 86 ? 12.104 3.871 -18.935 1.00 88.44 86 VAL A CA 1
ATOM 652 C C . VAL A 1 86 ? 11.448 5.176 -18.488 1.00 88.44 86 VAL A C 1
ATOM 654 O O . VAL A 1 86 ? 11.535 5.579 -17.328 1.00 88.44 86 VAL A O 1
ATOM 657 N N . TYR A 1 87 ? 10.745 5.831 -19.411 1.00 86.94 87 TYR A N 1
ATOM 658 C CA . TYR A 1 87 ? 9.903 6.980 -19.097 1.00 86.94 87 TYR A CA 1
ATOM 659 C C . TYR A 1 87 ? 8.527 6.525 -18.592 1.00 86.94 87 TYR A C 1
ATOM 661 O O . TYR A 1 87 ? 7.857 5.731 -19.249 1.00 86.94 87 TYR A O 1
ATOM 669 N N . ILE A 1 88 ? 8.091 7.058 -17.447 1.00 87.88 88 ILE A N 1
ATOM 670 C CA . ILE A 1 88 ? 6.738 6.829 -16.928 1.00 87.88 88 ILE A CA 1
ATOM 671 C C . ILE A 1 88 ? 5.784 7.788 -17.635 1.00 87.88 88 ILE A C 1
ATOM 673 O O . ILE A 1 88 ? 5.822 8.996 -17.397 1.00 87.88 88 ILE A O 1
ATOM 677 N N . ASP A 1 89 ? 4.917 7.248 -18.486 1.00 87.94 89 ASP A N 1
ATOM 678 C CA . ASP A 1 89 ? 3.856 8.029 -19.109 1.00 87.94 89 ASP A CA 1
ATOM 679 C C . ASP A 1 89 ? 2.691 8.312 -18.139 1.00 87.94 89 ASP A C 1
ATOM 681 O O . ASP A 1 89 ? 2.590 7.771 -17.031 1.00 87.94 89 ASP A O 1
ATOM 685 N N . SER A 1 90 ? 1.779 9.195 -18.554 1.00 88.62 90 SER A N 1
ATOM 686 C CA . SER A 1 90 ? 0.630 9.576 -17.726 1.00 88.62 90 SER A CA 1
ATOM 687 C C . SER A 1 90 ? -0.337 8.417 -17.464 1.00 88.62 90 SER A C 1
ATOM 689 O O . SER A 1 90 ? -1.015 8.420 -16.438 1.00 88.62 90 SER A O 1
ATOM 691 N N . ASN A 1 91 ? -0.409 7.431 -18.362 1.00 89.56 91 ASN A N 1
ATOM 692 C CA . ASN A 1 91 ? -1.313 6.292 -18.229 1.00 89.56 91 ASN A CA 1
ATOM 693 C C . ASN A 1 91 ? -0.807 5.313 -17.157 1.00 89.56 91 ASN A C 1
ATOM 695 O O . ASN A 1 91 ? -1.555 4.949 -16.251 1.00 89.56 91 ASN A O 1
ATOM 699 N N . ALA A 1 92 ? 0.475 4.949 -17.199 1.00 88.06 92 ALA A N 1
ATOM 700 C CA . ALA A 1 92 ? 1.124 4.131 -16.183 1.00 88.06 92 ALA A CA 1
ATOM 701 C C . ALA A 1 92 ? 1.053 4.809 -14.811 1.00 88.06 92 ALA A C 1
ATOM 703 O O . ALA A 1 92 ? 0.632 4.183 -13.835 1.00 88.06 92 ALA A O 1
ATOM 704 N N . PHE A 1 93 ? 1.371 6.107 -14.743 1.00 90.00 93 PHE A N 1
ATOM 705 C CA . PHE A 1 93 ? 1.290 6.865 -13.494 1.00 90.00 93 PHE A CA 1
ATOM 706 C C . PHE A 1 93 ? -0.127 6.875 -12.901 1.00 90.00 93 PHE A C 1
ATOM 708 O O . PHE A 1 93 ? -0.293 6.699 -11.690 1.00 90.00 93 PHE A O 1
ATOM 715 N N . PHE A 1 94 ? -1.151 7.037 -13.747 1.00 91.88 94 PHE A N 1
ATOM 716 C CA . PHE A 1 94 ? -2.550 6.981 -13.327 1.00 91.88 94 PHE A CA 1
ATOM 717 C C . PHE A 1 94 ? -2.903 5.623 -12.710 1.00 91.88 94 PHE A C 1
ATOM 719 O O . PHE A 1 94 ? -3.419 5.588 -11.594 1.00 91.88 94 PHE A O 1
ATOM 726 N N . TRP A 1 95 ? -2.589 4.509 -13.380 1.00 92.06 95 TRP A N 1
ATOM 727 C CA . TRP A 1 95 ? -2.936 3.169 -12.888 1.00 92.06 95 TRP A CA 1
ATOM 728 C C . TRP A 1 95 ? -2.209 2.796 -11.595 1.00 92.06 95 TRP A C 1
ATOM 730 O O . TRP A 1 95 ? -2.832 2.251 -10.681 1.00 92.06 95 TRP A O 1
ATOM 740 N N . ILE A 1 96 ? -0.927 3.152 -11.480 1.00 91.94 96 ILE A N 1
ATOM 741 C CA . ILE A 1 96 ? -0.139 2.950 -10.255 1.00 91.94 96 ILE A CA 1
ATOM 742 C C . ILE A 1 96 ? -0.742 3.752 -9.094 1.00 91.94 96 ILE A C 1
ATOM 744 O O . ILE A 1 96 ? -0.943 3.217 -8.002 1.00 91.94 96 ILE A O 1
ATOM 748 N N . SER A 1 97 ? -1.089 5.019 -9.328 1.00 93.06 97 SER A N 1
ATOM 749 C CA . SER A 1 97 ? -1.695 5.877 -8.303 1.00 93.06 97 SER A CA 1
ATOM 750 C C . SER A 1 97 ? -3.082 5.377 -7.895 1.00 93.06 97 SER A C 1
ATOM 752 O O . SER A 1 97 ? -3.397 5.295 -6.708 1.00 93.06 97 SER A O 1
ATOM 754 N N . PHE A 1 98 ? -3.903 4.991 -8.875 1.00 93.50 98 PHE A N 1
ATOM 755 C CA . PHE A 1 98 ? -5.253 4.487 -8.652 1.00 93.50 98 PHE A CA 1
ATOM 756 C C . PHE A 1 98 ? -5.247 3.200 -7.827 1.00 93.50 98 PHE A C 1
ATOM 758 O O . PHE A 1 98 ? -5.968 3.099 -6.836 1.00 93.50 98 PHE A O 1
ATOM 765 N N . THR A 1 99 ? -4.407 2.226 -8.180 1.00 93.06 99 THR A N 1
ATOM 766 C CA . THR A 1 99 ? -4.374 0.961 -7.437 1.00 93.06 99 THR A CA 1
ATOM 767 C C . THR A 1 99 ? -3.821 1.128 -6.021 1.00 93.06 99 THR A C 1
ATOM 769 O O . THR A 1 99 ? -4.300 0.488 -5.082 1.00 93.06 99 THR A O 1
ATOM 772 N N . THR A 1 100 ? -2.878 2.057 -5.843 1.00 93.88 100 THR A N 1
ATOM 773 C CA . THR A 1 100 ? -2.353 2.420 -4.524 1.00 93.88 100 THR A CA 1
ATOM 774 C C . THR A 1 100 ? -3.438 3.047 -3.646 1.00 93.88 100 THR A C 1
ATOM 776 O O . THR A 1 100 ? -3.574 2.686 -2.476 1.00 93.88 100 THR A O 1
ATOM 779 N N . LEU A 1 101 ? -4.278 3.921 -4.215 1.00 94.12 101 LEU A N 1
ATOM 780 C CA . LEU A 1 101 ? -5.450 4.473 -3.531 1.00 94.12 101 LEU A CA 1
ATOM 781 C C . LEU A 1 101 ? -6.440 3.371 -3.128 1.00 94.12 101 LEU A C 1
ATOM 783 O O . LEU A 1 101 ? -6.943 3.384 -2.003 1.00 94.12 101 LEU A O 1
ATOM 787 N N . VAL A 1 102 ? -6.698 2.393 -4.001 1.00 93.62 102 VAL A N 1
ATOM 788 C CA . VAL A 1 102 ? -7.583 1.256 -3.687 1.00 93.62 102 VAL A CA 1
ATOM 789 C C . VAL A 1 102 ? -7.039 0.441 -2.508 1.00 93.62 102 VAL A C 1
ATOM 791 O O . VAL A 1 102 ? -7.760 0.212 -1.540 1.00 93.62 102 VAL A O 1
ATOM 794 N N . GLY A 1 103 ? -5.763 0.052 -2.509 1.00 92.19 103 GLY A N 1
ATOM 795 C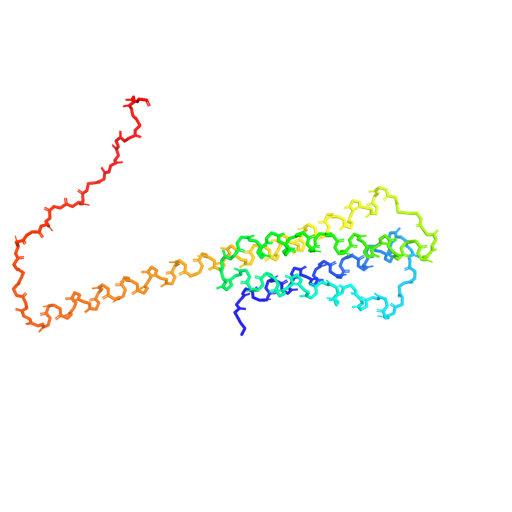 CA . GLY A 1 103 ? -5.210 -0.704 -1.378 1.00 92.19 103 GLY A CA 1
ATOM 796 C C . GLY A 1 103 ? -5.131 0.112 -0.079 1.00 92.19 103 GLY A C 1
ATOM 797 O O . GLY A 1 103 ? -5.406 -0.413 1.008 1.00 92.19 103 GLY A O 1
ATOM 798 N N . CYS 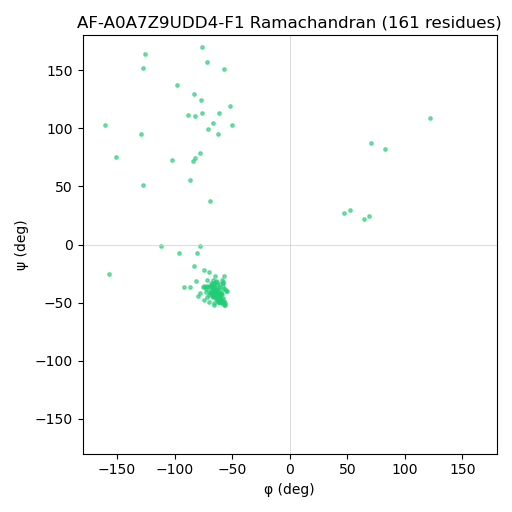A 1 104 ? -4.869 1.419 -0.178 1.00 91.44 104 CYS A N 1
ATOM 799 C CA . CYS A 1 104 ? -4.903 2.326 0.968 1.00 91.44 104 CYS A CA 1
ATOM 800 C C . CYS A 1 104 ? -6.315 2.439 1.563 1.00 91.44 104 CYS A C 1
ATOM 802 O O . CYS A 1 104 ? -6.477 2.362 2.778 1.00 91.44 104 CYS A O 1
ATOM 804 N N . THR A 1 105 ? -7.344 2.591 0.724 1.00 89.88 105 THR A N 1
ATOM 805 C CA . THR A 1 105 ? -8.746 2.683 1.178 1.00 89.88 105 THR A CA 1
ATOM 806 C C . THR A 1 105 ? -9.241 1.385 1.801 1.00 89.88 105 THR A C 1
ATOM 808 O O . THR A 1 105 ? -9.925 1.434 2.818 1.00 89.88 105 THR A O 1
ATOM 811 N N . VAL A 1 106 ? -8.846 0.224 1.269 1.00 88.88 106 VAL A N 1
ATOM 812 C CA . VAL A 1 106 ? -9.128 -1.077 1.903 1.00 88.88 106 VAL A CA 1
ATOM 813 C C . VAL A 1 106 ? -8.484 -1.162 3.291 1.00 88.88 106 VAL A C 1
ATOM 815 O O . VAL A 1 106 ? -9.126 -1.611 4.242 1.00 88.88 106 VAL A O 1
ATOM 818 N N . SER A 1 107 ? -7.240 -0.693 3.423 1.00 86.38 107 SER A N 1
ATOM 819 C CA . SER A 1 107 ? -6.525 -0.679 4.706 1.00 86.38 107 SER A CA 1
ATOM 820 C C . SER A 1 107 ? -7.164 0.280 5.716 1.00 86.38 107 SER A C 1
ATOM 822 O O . SER A 1 107 ? -7.275 -0.049 6.892 1.00 86.38 107 SER A O 1
ATOM 824 N N . ASP A 1 108 ? -7.621 1.446 5.262 1.00 84.00 108 ASP A N 1
ATOM 825 C CA . ASP A 1 108 ? -8.252 2.469 6.101 1.00 84.00 108 ASP A CA 1
ATOM 826 C C . ASP A 1 108 ? -9.686 2.100 6.524 1.00 84.00 108 ASP A C 1
ATOM 828 O O . ASP A 1 108 ? -10.102 2.336 7.664 1.00 84.00 108 ASP A O 1
ATOM 832 N N . LEU A 1 109 ? -10.439 1.442 5.636 1.00 80.56 109 LEU A N 1
ATOM 833 C CA . LEU A 1 109 ? -11.767 0.910 5.944 1.00 80.56 109 LEU A CA 1
ATOM 834 C C . LEU A 1 109 ? -11.706 -0.120 7.078 1.00 80.56 109 LEU A C 1
ATOM 836 O O . LEU A 1 109 ? -12.612 -0.164 7.909 1.00 80.56 109 LEU A O 1
ATOM 840 N N . ALA A 1 110 ? -10.619 -0.895 7.162 1.00 76.31 110 ALA A N 1
ATOM 841 C CA . ALA A 1 110 ? -10.385 -1.828 8.262 1.00 76.31 110 ALA A CA 1
ATOM 842 C C . ALA A 1 110 ? -10.412 -1.140 9.635 1.00 76.31 110 ALA A C 1
ATOM 844 O O . ALA A 1 110 ? -10.948 -1.701 10.584 1.00 76.31 110 ALA A O 1
ATOM 845 N N . LEU A 1 111 ? -9.869 0.078 9.728 1.00 70.50 111 LEU A N 1
ATOM 846 C CA . LEU A 1 111 ? -9.852 0.865 10.965 1.00 70.50 111 LEU A CA 1
ATOM 847 C C . LEU A 1 111 ? -11.237 1.405 11.309 1.00 70.50 111 LEU A C 1
ATOM 849 O O . LEU A 1 111 ? -11.635 1.427 12.466 1.00 70.50 111 LEU A O 1
ATOM 853 N N . SER A 1 112 ? -11.994 1.818 10.293 1.00 68.44 112 SER A N 1
ATOM 854 C CA . SER A 1 112 ? -13.347 2.351 10.491 1.00 68.44 112 SER A CA 1
ATOM 855 C C . SER A 1 112 ? -14.328 1.260 10.943 1.00 68.44 112 SER A C 1
ATOM 857 O O . SER A 1 112 ? -15.199 1.504 11.779 1.00 68.44 112 SER A O 1
ATOM 859 N N . LEU A 1 113 ? -14.160 0.036 10.434 1.00 66.25 113 LEU A N 1
ATOM 860 C CA . LEU A 1 113 ? -14.902 -1.131 10.914 1.00 66.25 113 LEU A CA 1
ATOM 861 C C . LEU A 1 113 ? -14.538 -1.482 12.365 1.00 66.25 113 LEU A C 1
ATOM 863 O O . LEU A 1 113 ? -15.430 -1.862 13.117 1.00 66.25 113 LEU A O 1
ATOM 867 N N . ASP A 1 114 ? -13.282 -1.283 12.776 1.00 60.72 114 ASP A N 1
ATOM 868 C CA . ASP A 1 114 ? -12.821 -1.529 14.151 1.00 60.72 114 ASP A CA 1
ATOM 869 C C . ASP A 1 114 ? -13.515 -0.610 15.168 1.00 60.72 114 ASP A C 1
ATOM 871 O O . ASP A 1 114 ? -14.090 -1.075 16.149 1.00 60.72 114 ASP A O 1
ATOM 875 N N . VAL A 1 115 ? -13.580 0.695 14.873 1.00 57.34 115 VAL A N 1
ATOM 876 C CA . VAL A 1 115 ? -14.314 1.681 15.694 1.00 57.34 115 VAL A CA 1
ATOM 877 C C . VAL A 1 115 ? -15.795 1.302 15.827 1.00 57.34 115 VAL A C 1
ATOM 879 O O . VAL A 1 115 ? -16.417 1.483 16.878 1.00 57.34 115 VAL A O 1
ATOM 882 N N . THR A 1 116 ? -16.374 0.736 14.766 1.00 56.28 116 THR A N 1
ATOM 883 C CA . THR A 1 116 ? -17.772 0.293 14.775 1.00 56.28 116 THR A CA 1
ATOM 884 C C . THR A 1 116 ? -17.953 -0.982 15.613 1.00 56.28 116 THR A C 1
ATOM 886 O O . THR A 1 116 ? -18.914 -1.076 16.368 1.00 56.28 116 THR A O 1
ATOM 889 N N . GLU A 1 117 ? -17.036 -1.954 15.540 1.00 57.88 117 GLU A N 1
ATOM 890 C CA . GLU A 1 117 ? -17.106 -3.179 16.355 1.00 57.88 117 GLU A CA 1
ATOM 891 C C . GLU A 1 117 ? -16.855 -2.893 17.851 1.00 57.88 117 GLU A C 1
ATOM 893 O O . GLU A 1 117 ? -17.592 -3.410 18.694 1.00 57.88 117 GLU A O 1
ATOM 898 N N . LEU A 1 118 ? -15.885 -2.033 18.191 1.00 58.88 118 LEU A N 1
ATOM 899 C CA . LEU A 1 118 ? -15.602 -1.611 19.572 1.00 58.88 118 LEU A CA 1
ATOM 900 C C . LEU A 1 118 ? -16.787 -0.864 20.193 1.00 58.88 118 LEU A C 1
ATOM 902 O O . LEU A 1 118 ? -17.246 -1.239 21.270 1.00 58.88 118 LEU A O 1
ATOM 906 N N . SER A 1 119 ? -17.343 0.128 19.488 1.00 58.78 119 SER A N 1
ATOM 907 C CA . SER A 1 119 ? -18.502 0.883 19.989 1.00 58.78 119 SER A CA 1
ATOM 908 C C . SER A 1 119 ? -19.731 -0.000 20.214 1.00 58.78 119 SER A C 1
ATOM 910 O O . SER A 1 119 ? -20.432 0.162 21.211 1.00 58.78 119 SER A O 1
ATOM 912 N N . VAL A 1 120 ? -19.973 -0.974 19.333 1.00 58.94 120 VAL A N 1
ATOM 913 C CA . VAL A 1 120 ? -21.067 -1.942 19.490 1.00 58.94 120 VAL A CA 1
ATOM 914 C C . VAL A 1 120 ? -20.811 -2.886 20.670 1.00 58.94 120 VAL A C 1
ATOM 916 O O . VAL A 1 120 ? -21.729 -3.151 21.446 1.00 58.94 120 VAL A O 1
ATOM 919 N N . SER A 1 121 ? -19.579 -3.371 20.849 1.00 63.25 121 SER A N 1
ATOM 920 C CA . SER A 1 121 ? -19.217 -4.232 21.983 1.00 63.25 121 SER A CA 1
ATOM 921 C C . SER A 1 121 ? -19.351 -3.509 23.327 1.00 63.25 121 SER A C 1
ATOM 923 O O . SER A 1 121 ? -19.889 -4.088 24.272 1.00 63.25 121 SER A O 1
ATOM 925 N N . ASP A 1 122 ? -18.917 -2.251 23.413 1.00 59.97 122 ASP A N 1
ATOM 926 C CA . ASP A 1 122 ? -19.063 -1.422 24.616 1.00 59.97 122 ASP A CA 1
ATOM 927 C C . ASP A 1 122 ? -20.534 -1.143 24.936 1.00 59.97 122 ASP A C 1
ATOM 929 O O . ASP A 1 122 ? -20.932 -1.168 26.104 1.00 59.97 122 ASP A O 1
ATOM 933 N N . LEU A 1 123 ? -21.369 -0.946 23.908 1.00 64.94 123 LEU A N 1
ATOM 934 C CA . LEU A 1 123 ? -22.811 -0.776 24.075 1.00 64.94 123 LEU A CA 1
ATOM 935 C C . LEU A 1 123 ? -23.450 -2.025 24.703 1.00 64.94 123 LEU A C 1
ATOM 937 O O . LEU A 1 123 ? -24.174 -1.919 25.692 1.00 64.94 123 LEU A O 1
ATOM 941 N N . PHE A 1 124 ? -23.138 -3.213 24.174 1.00 69.50 124 PHE A N 1
ATOM 942 C CA . PHE A 1 124 ? -23.658 -4.477 24.703 1.00 69.50 124 PHE A CA 1
ATOM 943 C C . PHE A 1 124 ? -23.113 -4.807 26.093 1.00 69.50 124 PHE A C 1
ATOM 945 O O . PHE A 1 124 ? -23.838 -5.365 26.917 1.00 69.50 124 PHE A O 1
ATOM 952 N N . PHE A 1 125 ? -21.852 -4.470 26.372 1.00 71.06 125 PHE A N 1
ATOM 953 C CA . PHE A 1 125 ? -21.268 -4.668 27.695 1.00 71.06 125 PHE A CA 1
ATOM 954 C C . PHE A 1 125 ? -21.933 -3.762 28.736 1.00 71.06 125 PHE A C 1
ATOM 956 O O . PHE A 1 125 ? -22.305 -4.243 29.806 1.00 71.06 125 PHE A O 1
ATOM 963 N N . ASN A 1 126 ? -22.154 -2.485 28.409 1.00 69.19 126 ASN A N 1
ATOM 964 C CA . ASN A 1 126 ? -22.879 -1.560 29.281 1.00 69.19 126 ASN A CA 1
ATOM 965 C C . ASN A 1 126 ? -24.325 -2.010 29.511 1.00 69.19 126 ASN A C 1
ATOM 967 O O . ASN A 1 126 ? -24.770 -2.026 30.655 1.00 69.19 126 ASN A O 1
ATOM 971 N N . GLU A 1 127 ? -25.034 -2.458 28.471 1.00 74.88 127 GLU A N 1
ATOM 972 C CA . GLU A 1 127 ? -26.403 -2.966 28.624 1.00 74.88 127 GLU A CA 1
ATOM 973 C C . GLU A 1 127 ? -26.449 -4.239 29.494 1.00 74.88 127 GLU A C 1
ATOM 975 O O . GLU A 1 127 ? -27.332 -4.403 30.341 1.00 74.88 127 GLU A O 1
ATOM 980 N N . ALA A 1 128 ? -25.475 -5.141 29.337 1.00 78.31 128 ALA A N 1
ATOM 981 C CA . ALA A 1 128 ? -25.362 -6.346 30.156 1.00 78.31 128 ALA A CA 1
ATOM 982 C C . ALA A 1 128 ? -25.030 -6.026 31.624 1.00 78.31 128 ALA A C 1
ATOM 984 O O . ALA A 1 128 ? -25.586 -6.648 32.533 1.00 78.31 128 ALA A O 1
ATOM 985 N N . GLU A 1 129 ? -24.155 -5.051 31.866 1.00 77.50 129 GLU A N 1
ATOM 986 C CA . GLU A 1 129 ? -23.785 -4.594 33.206 1.00 77.50 129 GLU A CA 1
ATOM 987 C C . GLU A 1 129 ? -24.947 -3.855 33.893 1.00 77.50 129 GLU A C 1
ATOM 989 O O . GLU A 1 129 ? -25.222 -4.099 35.070 1.00 77.50 129 GLU A O 1
ATOM 994 N N . GLU A 1 130 ? -25.702 -3.028 33.164 1.00 74.38 130 GLU A N 1
ATOM 995 C CA . GLU A 1 130 ? -26.930 -2.399 33.667 1.00 74.38 130 GLU A CA 1
ATOM 996 C C . GLU A 1 130 ? -27.995 -3.434 34.033 1.00 74.38 130 GLU A C 1
ATOM 998 O O . GLU A 1 130 ? -28.559 -3.374 35.130 1.00 74.38 130 GLU A O 1
ATOM 1003 N N . ARG A 1 131 ? -28.223 -4.443 33.179 1.00 74.88 131 ARG A N 1
ATOM 1004 C CA . ARG A 1 131 ? -29.124 -5.560 33.512 1.00 74.88 131 ARG A CA 1
ATOM 1005 C C . ARG A 1 131 ? -28.666 -6.305 34.756 1.00 74.88 131 ARG A C 1
ATOM 1007 O O . ARG A 1 131 ? -29.483 -6.600 35.625 1.00 74.88 131 ARG A O 1
ATOM 1014 N N . ARG A 1 132 ? -27.364 -6.558 34.893 1.00 78.38 132 ARG A N 1
ATOM 1015 C CA . ARG A 1 132 ? -26.804 -7.245 36.063 1.00 78.38 132 ARG A CA 1
ATOM 1016 C C . ARG A 1 132 ? -27.015 -6.451 37.352 1.00 78.38 132 ARG A C 1
ATOM 1018 O O . ARG A 1 132 ? -27.345 -7.040 38.382 1.00 78.38 132 ARG A O 1
ATOM 1025 N N . ARG A 1 133 ? -26.868 -5.123 37.304 1.00 74.94 133 ARG A N 1
ATOM 1026 C CA . ARG A 1 133 ? -27.147 -4.225 38.439 1.00 74.94 133 ARG A CA 1
ATOM 1027 C C . ARG A 1 133 ? -28.630 -4.187 38.786 1.00 74.94 133 ARG A C 1
ATOM 1029 O O . ARG A 1 133 ? -28.967 -4.275 39.965 1.00 74.94 133 ARG A O 1
ATOM 1036 N N . ALA A 1 134 ? -29.506 -4.120 37.784 1.00 70.50 134 ALA A N 1
ATOM 1037 C CA . ALA A 1 134 ? -30.951 -4.175 37.987 1.00 70.50 134 ALA A CA 1
ATOM 1038 C C . ALA A 1 134 ? -31.378 -5.505 38.635 1.00 70.50 134 ALA A C 1
ATOM 1040 O O . ALA A 1 134 ? -32.102 -5.511 39.628 1.00 70.50 134 ALA A O 1
ATOM 1041 N N . GLU A 1 135 ? -30.866 -6.638 38.150 1.00 77.88 135 GLU A N 1
ATOM 1042 C CA . GLU A 1 135 ? -31.139 -7.958 38.728 1.00 77.88 135 GLU A CA 1
ATOM 1043 C C . GLU A 1 135 ? -30.591 -8.105 40.155 1.00 77.88 135 GLU A C 1
ATOM 1045 O O . GLU A 1 135 ? -31.247 -8.702 41.015 1.00 77.88 135 GLU A O 1
ATOM 1050 N N . ALA A 1 136 ? -29.412 -7.544 40.438 1.00 75.62 136 ALA A N 1
ATOM 1051 C CA . ALA A 1 136 ? -28.837 -7.533 41.781 1.00 75.62 136 ALA A CA 1
ATOM 1052 C C . ALA A 1 136 ? -29.670 -6.688 42.761 1.00 75.62 136 ALA A C 1
ATOM 1054 O O . ALA A 1 136 ? -29.865 -7.113 43.899 1.00 75.62 136 ALA A O 1
ATOM 1055 N N . ALA A 1 137 ? -30.204 -5.545 42.316 1.00 65.62 137 ALA A N 1
ATOM 1056 C CA . ALA A 1 137 ? -31.090 -4.690 43.110 1.00 65.62 137 ALA A CA 1
ATOM 1057 C C . ALA A 1 137 ? -32.442 -5.362 43.414 1.00 65.62 137 ALA A C 1
ATOM 1059 O O . ALA A 1 137 ? -32.940 -5.276 44.536 1.00 65.62 137 ALA A O 1
ATOM 1060 N N . VAL A 1 138 ? -33.008 -6.100 42.450 1.00 69.50 138 VAL A N 1
ATOM 1061 C CA . VAL A 1 138 ? -34.228 -6.897 42.673 1.00 69.50 138 VAL A CA 1
ATOM 1062 C C . VAL A 1 138 ? -33.965 -8.044 43.656 1.00 69.50 138 VAL A C 1
ATOM 1064 O O . VAL A 1 138 ? -34.791 -8.314 44.527 1.00 69.50 138 VAL A O 1
ATOM 1067 N N . ARG A 1 139 ? -32.806 -8.713 43.567 1.00 68.69 139 ARG A N 1
ATOM 1068 C CA . ARG A 1 139 ? -32.444 -9.821 44.472 1.00 68.69 139 ARG A CA 1
ATOM 1069 C C . ARG A 1 139 ? -32.099 -9.380 45.891 1.00 68.69 139 ARG A C 1
ATOM 1071 O O . ARG A 1 139 ? -32.318 -10.158 46.815 1.00 68.69 139 ARG A O 1
ATOM 1078 N N . SER A 1 140 ? -31.559 -8.178 46.082 1.00 68.25 140 SER A N 1
ATOM 1079 C CA . SER A 1 140 ? -31.210 -7.665 47.413 1.00 68.25 140 SER A CA 1
ATOM 1080 C C . SER A 1 140 ? -32.416 -7.151 48.207 1.00 68.25 140 SER A C 1
ATOM 1082 O O . SER A 1 140 ? -32.246 -6.729 49.348 1.00 68.25 140 SER A O 1
ATOM 1084 N N . GLY A 1 141 ? -33.631 -7.194 47.638 1.00 59.84 141 GLY A N 1
ATOM 1085 C CA . GLY A 1 141 ? -34.835 -6.671 48.288 1.00 59.84 141 GLY A CA 1
ATOM 1086 C C . GLY A 1 141 ? -34.778 -5.157 48.506 1.00 59.84 141 GLY A C 1
ATOM 1087 O O . GLY A 1 141 ? -35.456 -4.644 49.395 1.00 59.84 141 GLY A O 1
ATOM 1088 N N . GLY A 1 142 ? -33.946 -4.453 47.729 1.00 50.78 142 GLY A N 1
ATOM 1089 C CA . GLY A 1 142 ? -33.760 -3.015 47.836 1.00 50.78 142 GLY A CA 1
ATOM 1090 C C . GLY A 1 142 ? -35.067 -2.282 47.568 1.00 50.78 142 GLY A C 1
ATOM 1091 O O . GLY A 1 142 ? -35.584 -2.291 46.452 1.00 50.78 142 GLY A O 1
ATOM 1092 N N . VAL A 1 143 ? -35.594 -1.642 48.608 1.00 44.84 143 VAL A N 1
ATOM 1093 C CA . VAL A 1 143 ? -36.622 -0.611 48.498 1.00 44.84 143 VAL A CA 1
ATOM 1094 C C . VAL A 1 143 ? -36.119 0.425 47.492 1.00 44.84 143 VAL A C 1
ATOM 1096 O O . VAL A 1 143 ? -35.067 1.029 47.692 1.00 44.84 143 VAL A O 1
ATOM 1099 N N . PHE A 1 144 ? -36.856 0.607 46.397 1.00 46.91 144 PHE A N 1
ATOM 1100 C CA . PHE A 1 144 ? -36.740 1.803 45.573 1.00 46.91 144 PHE A CA 1
ATOM 1101 C C . PHE A 1 144 ? -37.144 2.987 46.458 1.00 46.91 144 PHE A C 1
ATOM 1103 O O . PHE A 1 144 ? -38.330 3.276 46.607 1.00 46.91 144 PHE A O 1
ATOM 1110 N N . ASP A 1 145 ? -36.168 3.658 47.068 1.00 40.88 145 ASP A N 1
ATOM 1111 C CA . ASP A 1 145 ? -36.377 5.024 47.524 1.00 40.88 145 ASP A CA 1
ATOM 1112 C C . ASP A 1 145 ? -36.545 5.866 46.259 1.00 40.88 145 ASP A C 1
ATOM 1114 O O . ASP A 1 145 ? -35.597 6.147 45.526 1.00 40.88 145 ASP A O 1
ATOM 1118 N N . SER A 1 146 ? -37.785 6.251 45.971 1.00 42.06 146 SER A N 1
ATOM 1119 C CA . SER A 1 146 ? -38.165 7.187 44.910 1.00 42.06 146 SER A CA 1
ATOM 1120 C C . SER A 1 146 ? -37.720 8.628 45.222 1.00 42.06 146 SER A C 1
ATOM 1122 O O . SER A 1 146 ? -38.440 9.589 44.953 1.00 42.06 146 SER A O 1
ATOM 1124 N N . GLY A 1 147 ? -36.547 8.792 45.832 1.00 42.88 147 GLY A N 1
ATOM 1125 C CA . GLY A 1 147 ? -35.966 10.058 46.253 1.00 42.88 147 GLY A CA 1
ATOM 1126 C C . GLY A 1 147 ? -34.880 10.523 45.293 1.00 42.88 147 GLY A C 1
ATOM 1127 O O . GLY A 1 147 ? -33.706 10.498 45.638 1.00 42.88 147 GLY A O 1
ATOM 1128 N N . GLY A 1 148 ? -35.279 10.982 44.106 1.00 41.94 148 GLY A N 1
ATOM 1129 C CA . GLY A 1 148 ? -34.414 11.766 43.222 1.00 41.94 148 GLY A CA 1
ATOM 1130 C C . GLY A 1 148 ? -34.208 11.146 41.845 1.00 41.94 148 GLY A C 1
ATOM 1131 O O . GLY A 1 148 ? -33.464 10.188 41.695 1.00 41.94 148 GLY A O 1
ATOM 1132 N N . PHE A 1 149 ? -34.813 11.789 40.845 1.00 41.50 149 PHE A N 1
ATOM 1133 C CA . PHE A 1 149 ? -34.712 11.542 39.401 1.00 41.50 149 PHE A CA 1
ATOM 1134 C C . PHE A 1 149 ? -35.597 10.437 38.806 1.00 41.50 149 PHE A C 1
ATOM 1136 O O . PHE A 1 149 ? -35.156 9.362 38.419 1.00 41.50 149 PHE A O 1
ATOM 1143 N N . GLY A 1 150 ? -36.845 10.815 38.540 1.00 33.81 150 GLY A N 1
ATOM 1144 C CA . GLY A 1 150 ? -37.391 10.663 37.189 1.00 33.81 150 GLY A CA 1
ATOM 1145 C C . GLY A 1 150 ? -37.927 12.022 36.713 1.00 33.81 150 GLY A C 1
ATOM 1146 O O . GLY A 1 150 ? -38.164 12.880 37.567 1.00 33.81 150 GLY A O 1
ATOM 1147 N N . PRO A 1 151 ? -38.184 12.258 35.412 1.00 45.53 151 PRO A N 1
ATOM 1148 C CA . PRO A 1 151 ? -37.869 11.458 34.224 1.00 45.53 151 PRO A CA 1
ATOM 1149 C C . PRO A 1 151 ? -37.116 12.280 33.145 1.00 45.53 151 PRO A C 1
ATOM 1151 O O . PRO A 1 151 ? -37.344 13.474 32.991 1.00 45.53 151 PRO A O 1
ATOM 1154 N N . LEU A 1 152 ? -36.287 11.646 32.313 1.00 38.03 152 LEU A N 1
ATOM 1155 C CA . LEU A 1 152 ? -35.893 12.211 31.007 1.00 38.03 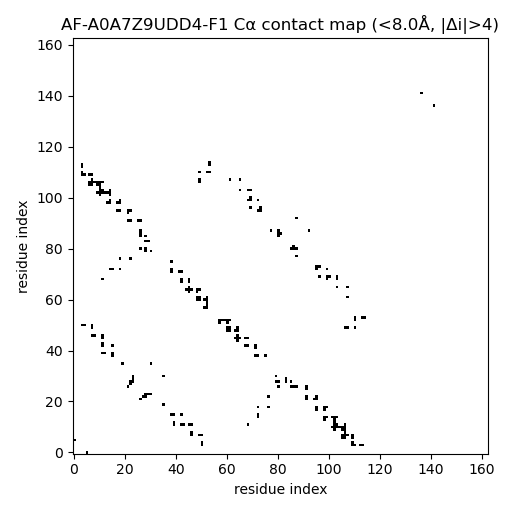152 LEU A CA 1
ATOM 1156 C C . LEU A 1 152 ? -36.137 11.188 29.889 1.00 38.03 152 LEU A C 1
ATOM 1158 O O . LEU A 1 152 ? -35.302 10.921 29.036 1.00 38.03 152 LEU A O 1
ATOM 1162 N N . LEU A 1 153 ? -37.358 10.650 29.879 1.00 42.25 153 LEU A N 1
ATOM 1163 C CA . LEU A 1 153 ? -38.068 10.404 28.626 1.00 42.25 153 LEU A CA 1
ATOM 1164 C C . LEU A 1 153 ? -38.619 11.759 28.156 1.00 42.25 153 LEU A C 1
ATOM 1166 O O . LEU A 1 153 ? -39.785 12.076 28.372 1.00 42.25 153 LEU A O 1
ATOM 1170 N N . ALA A 1 154 ? -37.756 12.580 27.560 1.00 37.81 154 ALA A N 1
ATOM 1171 C CA . ALA A 1 154 ? -38.164 13.720 26.753 1.00 37.81 154 ALA A CA 1
ATOM 1172 C C . ALA A 1 154 ? -37.419 13.632 25.424 1.00 37.81 154 ALA A C 1
ATOM 1174 O O . ALA A 1 154 ? -36.261 14.006 25.277 1.00 37.81 154 ALA A O 1
ATOM 1175 N N . TYR A 1 155 ? -38.132 13.043 24.480 1.00 36.25 155 TYR A N 1
ATOM 1176 C CA . TYR A 1 155 ? -37.935 13.151 23.052 1.00 36.25 155 TYR A CA 1
ATOM 1177 C C . TYR A 1 155 ? -37.844 14.648 22.689 1.00 36.25 155 TYR A C 1
ATOM 1179 O O . TYR A 1 155 ? -38.867 15.329 22.668 1.00 36.25 155 TYR A O 1
ATOM 1187 N N . ASP A 1 156 ? -36.648 15.187 22.442 1.00 36.88 156 ASP A N 1
ATOM 1188 C CA . ASP A 1 156 ? -36.503 16.549 21.911 1.00 36.88 156 ASP A CA 1
ATOM 1189 C C . ASP A 1 156 ? -36.642 16.520 20.382 1.00 36.88 156 ASP A C 1
ATOM 1191 O O . ASP A 1 156 ? -35.690 16.641 19.612 1.00 36.88 156 ASP A O 1
ATOM 1195 N N . SER A 1 157 ? -37.876 16.301 19.929 1.00 41.41 157 SER A N 1
ATOM 1196 C CA . SER A 1 157 ? -38.312 16.702 18.595 1.00 41.41 157 SER A CA 1
ATOM 1197 C C . SER A 1 157 ? -38.703 18.183 18.647 1.00 41.41 157 SER A C 1
ATOM 1199 O O . SER A 1 157 ? -39.891 18.505 18.689 1.00 41.41 157 SER A O 1
ATOM 1201 N N . GLY A 1 158 ? -37.721 19.088 18.711 1.00 40.47 158 GLY A N 1
ATOM 1202 C CA . GLY A 1 158 ? -38.005 20.517 18.892 1.00 40.47 158 GLY A CA 1
ATOM 1203 C C . GLY A 1 158 ? -36.941 21.511 18.424 1.00 40.47 158 GLY A C 1
ATOM 1204 O O . GLY A 1 158 ? -37.300 22.623 18.039 1.00 40.47 158 GLY A O 1
ATOM 1205 N N . ALA A 1 159 ? -35.660 21.146 18.360 1.00 40.50 159 ALA A N 1
ATOM 1206 C CA . ALA A 1 159 ? -34.590 22.092 18.018 1.00 40.50 159 ALA A CA 1
ATOM 1207 C C . ALA A 1 159 ? -34.348 22.251 16.498 1.00 40.50 159 ALA A C 1
ATOM 1209 O O . ALA A 1 159 ? -33.240 22.081 16.005 1.00 40.50 159 ALA A O 1
ATOM 1210 N N . PHE A 1 160 ? -35.398 22.593 15.748 1.00 43.06 160 PHE A N 1
ATOM 1211 C CA . PHE A 1 160 ? -35.306 23.293 14.458 1.00 43.06 160 PHE A CA 1
ATOM 1212 C C . PHE A 1 160 ? -36.578 24.124 14.271 1.00 43.06 160 PHE A C 1
ATOM 1214 O O . PHE A 1 160 ? -37.488 23.759 13.528 1.00 43.06 160 PHE A O 1
ATOM 1221 N N . LYS A 1 161 ? -36.656 25.246 14.989 1.00 37.59 161 LYS A N 1
ATOM 1222 C CA . LYS A 1 161 ? -37.458 26.411 14.600 1.00 37.59 161 LYS A CA 1
ATOM 1223 C C . LYS A 1 161 ? -36.942 27.642 15.344 1.00 37.59 161 LYS A C 1
ATOM 1225 O O . LYS A 1 161 ? -37.250 27.848 16.510 1.00 37.59 161 LYS A O 1
ATOM 1230 N N . ASN A 1 162 ? -36.199 28.447 14.589 1.00 38.41 162 ASN A N 1
ATOM 1231 C CA . ASN A 1 162 ? -35.802 29.829 14.853 1.00 38.41 162 ASN A CA 1
ATOM 1232 C C . ASN A 1 162 ? -34.776 30.039 15.973 1.00 38.41 162 ASN A C 1
ATOM 1234 O O . ASN A 1 162 ? -35.152 30.349 17.100 1.00 38.41 162 ASN A O 1
ATOM 1238 N N . LEU A 1 163 ? -33.495 29.968 15.603 1.00 38.19 163 LEU A N 1
ATOM 1239 C CA . LEU A 1 163 ? -32.503 31.037 15.789 1.00 38.19 163 LEU A CA 1
ATOM 1240 C C . LEU A 1 163 ? -31.361 30.834 14.786 1.00 38.19 163 LEU A C 1
ATOM 1242 O O . LEU A 1 163 ? -30.887 29.684 14.672 1.00 38.19 163 LEU A O 1
#

Secondary structure (DSSP, 8-state):
--HHHHHHHHHHHHHHHHHHHHHHHHH-----HHHHHHHHHHHHHHHHHHHHHHHH--HHHHHHHHHHHHHHHHHHHHHHHHHHT----HHHHHHHHHHHHHHHHHHHHHHHHHHHHHHHHHHHHHHHHHHHHHHHHHHTT------S------------S--

Mean predicted aligned error: 13.48 Å

Sequence (163 aa):
MSRNCKYVLLGALWTATTVLFFAENLLSVPIDPFSATLLPVALAPTVILFATAGVTDSPWARWFGVLLHMVVPIVWTCQMAQTAGVYIDSNAFFWISFTTLVGCTVSDLALSLDVTELSVSDLFFNEAEERRRAEAAVRSGGVFDSGGFGPLLAYDSGAFKNL